Protein AF-A0AAV5TVT9-F1 (afdb_monomer_lite)

Sequence (93 aa):
MAQGSAADLVDRMEKMGQKSFMDLPDDIHIRFFEDLDFASRLKLRLNKRLDGLHLCVKNELYAILVKISTNHYEFTLCKSRYIFIATSTLPRR

Foldseek 3Di:
DDPDDVVNVVVVCVVVVNPDPVSDDLVVLLVVLLPDDPVVVVPDPDDPVSVVSSVVRDADFPDWDWDDDPQAIWIWTHNDPDIDTDGDHDDDD

Secondary structure (DSSP, 8-state):
-----HHHHHHHHHHTT--SGGGS-HHHHHHHHHHS-HHHHHT----HHHHHHHHSS----SEEEEEEETTEEEEEEESSSSEEEE--PPPP-

Organism: NCBI:txid358040

Structure (mmCIF, N/CA/C/O backbone):
data_AF-A0AAV5TVT9-F1
#
_entry.id   AF-A0AAV5TVT9-F1
#
loop_
_atom_site.group_PDB
_atom_site.id
_atom_site.type_symbol
_atom_site.label_atom_id
_atom_site.label_alt_id
_atom_site.label_comp_id
_atom_site.label_asym_id
_atom_site.label_entity_id
_atom_site.label_seq_id
_atom_site.pdbx_PDB_ins_code
_atom_site.Cartn_x
_atom_site.Cartn_y
_atom_site.Cartn_z
_atom_site.occupancy
_atom_site.B_iso_or_equiv
_atom_site.auth_seq_id
_atom_site.auth_comp_id
_atom_site.auth_asym_id
_atom_site.auth_atom_id
_atom_site.pdbx_PDB_model_num
ATOM 1 N N . MET A 1 1 ? -22.484 -13.767 3.902 1.00 34.16 1 MET A N 1
ATOM 2 C CA . MET A 1 1 ? -21.254 -12.957 4.027 1.00 34.16 1 MET A CA 1
ATOM 3 C C . MET A 1 1 ? -21.567 -11.826 4.992 1.00 34.16 1 MET A C 1
ATOM 5 O O . MET A 1 1 ? -22.370 -10.974 4.643 1.00 34.16 1 MET A O 1
ATOM 9 N N . ALA A 1 2 ? -21.084 -11.897 6.234 1.00 42.25 2 ALA A N 1
ATOM 10 C CA . ALA A 1 2 ? -21.403 -10.901 7.255 1.00 42.25 2 ALA A CA 1
ATOM 11 C C . ALA A 1 2 ? -20.585 -9.630 6.989 1.00 42.25 2 ALA A C 1
ATOM 13 O O . ALA A 1 2 ? -19.382 -9.603 7.240 1.00 42.25 2 ALA A O 1
ATOM 14 N N . GLN A 1 3 ? -21.231 -8.604 6.434 1.00 45.50 3 GLN A N 1
ATOM 15 C CA . GLN A 1 3 ? -20.703 -7.244 6.450 1.00 45.50 3 GLN A CA 1
ATOM 16 C C . GLN A 1 3 ? -20.876 -6.733 7.882 1.00 45.50 3 GLN A C 1
ATOM 18 O O . GLN A 1 3 ? -21.965 -6.310 8.256 1.00 45.50 3 GLN A O 1
ATOM 23 N N . GLY A 1 4 ? -19.839 -6.872 8.708 1.00 56.75 4 GLY A N 1
ATOM 24 C CA . GLY A 1 4 ? -19.808 -6.207 10.007 1.00 56.75 4 GLY A CA 1
ATOM 25 C C . GLY A 1 4 ? -19.780 -4.703 9.771 1.00 56.75 4 GLY A C 1
ATOM 26 O O . GLY A 1 4 ? -18.912 -4.211 9.048 1.00 56.75 4 GLY A O 1
ATOM 27 N N . SER A 1 5 ? -20.757 -3.995 10.328 1.00 74.25 5 SER A N 1
ATOM 28 C CA . SER A 1 5 ? -20.823 -2.537 10.265 1.00 74.25 5 SER A CA 1
ATOM 29 C C . SER A 1 5 ? -19.592 -1.944 10.954 1.00 74.25 5 SER A C 1
ATOM 31 O O . SER A 1 5 ? -19.062 -2.530 11.899 1.00 74.25 5 SER A O 1
ATOM 33 N N . ALA A 1 6 ? -19.158 -0.747 10.551 1.00 62.78 6 ALA A N 1
ATOM 34 C CA . ALA A 1 6 ? -18.138 -0.003 11.295 1.00 62.78 6 ALA A CA 1
ATOM 35 C C . ALA A 1 6 ? -18.509 0.132 12.789 1.00 62.78 6 ALA A C 1
ATOM 37 O O . ALA A 1 6 ? -17.627 0.129 13.642 1.00 62.78 6 ALA A O 1
ATOM 38 N N . ALA A 1 7 ? -19.809 0.155 13.108 1.00 68.69 7 ALA A N 1
ATOM 39 C CA . ALA A 1 7 ? -20.323 0.148 14.477 1.00 68.69 7 ALA A CA 1
ATOM 40 C C . ALA A 1 7 ? -19.981 -1.139 15.254 1.00 68.69 7 ALA A C 1
ATOM 42 O O . ALA A 1 7 ? -19.597 -1.062 16.418 1.00 68.69 7 ALA A O 1
ATOM 43 N N . ASP A 1 8 ? -20.043 -2.307 14.608 1.00 74.88 8 ASP A N 1
ATOM 44 C CA . ASP A 1 8 ? -19.688 -3.589 15.237 1.00 74.88 8 ASP A CA 1
ATOM 45 C C . ASP A 1 8 ? -18.186 -3.659 15.536 1.00 74.88 8 ASP A C 1
ATOM 47 O O . ASP A 1 8 ? -17.743 -4.301 16.489 1.00 74.88 8 ASP A O 1
ATOM 51 N N . LEU A 1 9 ? -17.384 -2.993 14.705 1.00 68.00 9 LEU A N 1
ATOM 52 C CA . LEU A 1 9 ? -15.940 -2.908 14.874 1.00 68.00 9 LEU A CA 1
ATOM 53 C C . LEU A 1 9 ? -15.586 -2.006 16.065 1.00 68.00 9 LEU A C 1
ATOM 55 O O . LEU A 1 9 ? -14.750 -2.389 16.880 1.00 68.00 9 LEU A O 1
ATOM 59 N N . VAL A 1 10 ? -16.284 -0.876 16.220 1.00 71.31 10 VAL A N 1
ATOM 60 C CA . VAL A 1 10 ? -16.122 0.041 17.361 1.00 71.31 10 VAL A CA 1
ATOM 61 C C . VAL A 1 10 ? -16.509 -0.629 18.686 1.00 71.31 10 VAL A C 1
ATOM 63 O O . VAL A 1 10 ? -15.720 -0.586 19.627 1.00 71.31 10 VAL A O 1
ATOM 66 N N . ASP A 1 11 ? -17.643 -1.335 18.751 1.00 75.25 11 ASP A N 1
ATOM 67 C CA . ASP A 1 11 ? -18.072 -2.054 19.969 1.00 75.25 11 ASP A CA 1
ATOM 68 C C . ASP A 1 11 ? -17.069 -3.151 20.383 1.00 75.25 11 ASP A C 1
ATOM 70 O O . ASP A 1 11 ? -16.762 -3.349 21.563 1.00 75.25 11 ASP A O 1
ATOM 74 N N . ARG A 1 12 ? -16.477 -3.847 19.404 1.00 73.69 12 ARG A N 1
ATOM 75 C CA . ARG A 1 12 ? -15.418 -4.834 19.665 1.00 73.69 12 ARG A CA 1
ATOM 76 C C . ARG A 1 12 ? -14.118 -4.187 20.143 1.00 73.69 12 ARG A C 1
ATOM 78 O O . ARG A 1 12 ? -13.459 -4.762 21.008 1.00 73.69 12 ARG A O 1
ATOM 85 N N . MET A 1 13 ? -13.747 -3.026 19.606 1.00 66.69 13 MET A N 1
ATOM 86 C CA . MET A 1 13 ? -12.558 -2.280 20.038 1.00 66.69 13 MET A CA 1
ATOM 87 C C . MET A 1 13 ? -12.687 -1.805 21.488 1.00 66.69 13 MET A C 1
ATOM 89 O O . MET A 1 13 ? -11.753 -1.988 22.273 1.00 66.69 13 MET A O 1
ATOM 93 N N . GLU A 1 14 ? -13.860 -1.292 21.874 1.00 70.81 14 GLU A N 1
ATOM 94 C CA . GLU A 1 14 ? -14.137 -0.882 23.256 1.00 70.81 14 GLU A CA 1
ATOM 95 C C . GLU A 1 14 ? -14.038 -2.059 24.234 1.00 70.81 14 GLU A C 1
ATOM 97 O O . GLU A 1 14 ? -13.377 -1.947 25.269 1.00 70.81 14 GLU A O 1
ATOM 102 N N . LYS A 1 15 ? -14.598 -3.223 23.877 1.00 73.44 15 LYS A N 1
ATOM 103 C CA . LYS A 1 15 ? -14.507 -4.450 24.693 1.00 73.44 15 LYS A CA 1
ATOM 104 C C . LYS A 1 15 ? -13.080 -4.980 24.853 1.00 73.44 15 LYS A C 1
ATOM 106 O O . LYS A 1 15 ? -12.785 -5.613 25.864 1.00 73.44 15 LYS A O 1
ATOM 111 N N . MET A 1 16 ? -12.197 -4.726 23.886 1.00 66.56 16 MET A N 1
ATOM 112 C CA . MET A 1 16 ? -10.780 -5.115 23.943 1.00 66.56 16 MET A CA 1
ATOM 113 C C . MET A 1 16 ? -9.884 -4.053 24.602 1.00 66.56 16 MET A C 1
ATOM 115 O O . MET A 1 16 ? -8.676 -4.256 24.705 1.00 66.56 16 MET A O 1
ATOM 119 N N . GLY A 1 17 ? -10.444 -2.920 25.044 1.00 65.94 17 GLY A N 1
ATOM 120 C CA . GLY A 1 17 ? -9.672 -1.807 25.604 1.00 65.94 17 GLY A CA 1
ATOM 121 C C . GLY A 1 17 ? -8.783 -1.089 24.580 1.00 65.94 17 GLY A C 1
ATOM 122 O O . GLY A 1 17 ? -7.892 -0.334 24.969 1.00 65.94 17 GLY A O 1
ATOM 123 N N . GLN A 1 18 ? -9.017 -1.312 23.284 1.00 67.94 18 GLN A N 1
ATOM 124 C CA . GLN A 1 18 ? -8.250 -0.735 22.183 1.00 67.94 18 GLN A CA 1
ATOM 125 C C . GLN A 1 18 ? -8.837 0.633 21.839 1.00 67.94 18 GLN A C 1
ATOM 127 O O . GLN A 1 18 ? -9.903 0.733 21.236 1.00 67.94 18 GLN A O 1
ATOM 132 N N . LYS A 1 19 ? -8.158 1.704 22.260 1.00 71.25 19 LYS A N 1
ATOM 133 C CA . LYS A 1 19 ? -8.655 3.086 22.112 1.00 71.25 19 LYS A CA 1
ATOM 134 C C . LYS A 1 19 ? -8.162 3.749 20.831 1.00 71.25 19 LYS A C 1
ATOM 136 O O . LYS A 1 19 ? -8.710 4.763 20.405 1.00 71.25 19 LYS A O 1
ATOM 141 N N . SER A 1 20 ? -7.115 3.192 20.233 1.00 76.31 20 SER A N 1
ATOM 142 C CA . SER A 1 20 ? -6.473 3.689 19.026 1.00 76.31 20 SER A CA 1
ATOM 143 C C . SER A 1 20 ? -6.432 2.610 17.953 1.00 76.31 20 SER A C 1
ATOM 145 O O . SER A 1 20 ? -6.287 1.425 18.245 1.00 76.31 20 SER A O 1
ATOM 147 N N . PHE A 1 21 ? -6.438 3.031 16.686 1.00 78.38 21 PHE A N 1
ATOM 148 C CA . PHE A 1 21 ? -6.092 2.162 15.558 1.00 78.38 21 PHE A CA 1
ATOM 149 C C . PHE A 1 21 ? -4.755 1.444 15.788 1.00 78.38 21 PHE A C 1
ATOM 151 O O . PHE A 1 21 ? -4.572 0.323 15.335 1.00 78.38 21 PHE A O 1
ATOM 158 N N . MET A 1 22 ? -3.825 2.057 16.525 1.00 80.62 22 MET A N 1
ATOM 159 C CA . MET A 1 22 ? -2.525 1.461 16.840 1.00 80.62 22 MET A CA 1
ATOM 160 C C . MET A 1 22 ? -2.601 0.308 17.842 1.00 80.62 22 MET A C 1
ATOM 162 O O . MET A 1 22 ? -1.684 -0.507 17.861 1.00 80.62 22 MET A O 1
ATOM 166 N N . ASP A 1 23 ? -3.668 0.220 18.631 1.00 81.81 23 ASP A N 1
ATOM 167 C CA . ASP A 1 23 ? -3.834 -0.829 19.641 1.00 81.81 23 ASP A CA 1
ATOM 168 C C . ASP A 1 23 ? -4.454 -2.096 19.045 1.00 81.81 23 ASP A C 1
ATOM 170 O O . ASP A 1 23 ? -4.499 -3.129 19.711 1.00 81.81 23 ASP A O 1
ATOM 174 N N . LEU A 1 24 ? -4.930 -2.018 17.796 1.00 83.31 24 LEU A N 1
ATOM 175 C CA . LEU A 1 24 ? -5.510 -3.150 17.091 1.00 83.31 24 LEU A CA 1
ATOM 176 C C . LEU A 1 24 ? -4.471 -4.271 16.885 1.00 83.31 24 LEU A C 1
ATOM 178 O O . LEU A 1 24 ? -3.269 -4.000 16.758 1.00 83.31 24 LEU A O 1
ATOM 182 N N . PRO A 1 25 ? -4.921 -5.532 16.813 1.00 86.19 25 PRO A N 1
ATOM 183 C CA . PRO A 1 25 ? -4.070 -6.659 16.464 1.00 86.19 25 PRO A CA 1
ATOM 184 C C . PRO A 1 25 ? -3.547 -6.561 15.023 1.00 86.19 25 PRO A C 1
ATOM 186 O O . PRO A 1 25 ? -4.237 -6.045 14.138 1.00 86.19 25 PRO A O 1
ATOM 189 N N . ASP A 1 26 ? -2.357 -7.118 14.781 1.00 87.44 26 ASP A N 1
ATOM 190 C CA . ASP A 1 26 ? -1.686 -7.101 13.472 1.00 87.44 26 ASP A CA 1
ATOM 191 C C . ASP A 1 26 ? -2.562 -7.679 12.345 1.00 87.44 26 ASP A C 1
ATOM 193 O O . ASP A 1 26 ? -2.540 -7.179 11.221 1.00 87.44 26 ASP A O 1
ATOM 197 N N . ASP A 1 27 ? -3.372 -8.704 12.622 1.00 84.69 27 ASP A N 1
ATOM 198 C CA . ASP A 1 27 ? -4.264 -9.327 11.639 1.00 84.69 27 ASP A CA 1
ATOM 199 C C . ASP A 1 27 ? -5.380 -8.385 11.164 1.00 84.69 27 ASP A C 1
ATOM 201 O O . ASP A 1 27 ? -5.774 -8.437 9.995 1.00 84.69 27 ASP A O 1
ATOM 205 N N . ILE A 1 28 ? -5.853 -7.477 12.024 1.00 85.81 28 ILE A N 1
ATOM 206 C CA . ILE A 1 28 ? -6.827 -6.451 11.630 1.00 85.81 28 ILE A CA 1
ATOM 207 C C . ILE A 1 28 ? -6.154 -5.399 10.743 1.00 85.81 28 ILE A C 1
ATOM 209 O O . ILE A 1 28 ? -6.735 -4.980 9.739 1.00 85.81 28 ILE A O 1
ATOM 213 N N . HIS A 1 29 ? -4.914 -5.010 11.058 1.00 87.44 29 HIS A N 1
ATOM 214 C CA . HIS A 1 29 ? -4.134 -4.109 10.201 1.00 87.44 29 HIS A CA 1
ATOM 215 C C . HIS A 1 29 ? -3.881 -4.704 8.822 1.00 87.44 29 HIS A C 1
ATOM 217 O O . HIS A 1 29 ? -4.039 -4.007 7.822 1.00 87.44 29 HIS A O 1
ATOM 223 N N . ILE A 1 30 ? -3.527 -5.988 8.757 1.00 86.25 30 ILE A N 1
ATOM 224 C CA . ILE A 1 30 ? -3.294 -6.690 7.492 1.00 86.25 30 ILE A CA 1
ATOM 225 C C . ILE A 1 30 ? -4.560 -6.679 6.632 1.00 86.25 30 ILE A C 1
ATOM 227 O O . ILE A 1 30 ? -4.477 -6.289 5.471 1.00 86.25 30 ILE A O 1
ATOM 231 N N . ARG A 1 31 ? -5.731 -6.999 7.198 1.00 85.19 31 ARG A N 1
ATOM 232 C CA . ARG A 1 31 ? -7.008 -6.942 6.458 1.00 85.19 31 ARG A CA 1
ATOM 233 C C . ARG A 1 31 ? -7.316 -5.542 5.934 1.00 85.19 31 ARG A C 1
ATOM 235 O O . ARG A 1 31 ? -7.690 -5.381 4.779 1.00 85.19 31 ARG A O 1
ATOM 242 N N . PHE A 1 32 ? -7.081 -4.515 6.749 1.00 86.75 32 PHE A N 1
ATOM 243 C CA . PHE A 1 32 ? -7.235 -3.127 6.311 1.00 86.75 32 PHE A CA 1
ATOM 244 C C . PHE A 1 32 ? -6.311 -2.787 5.127 1.00 86.75 32 PHE A C 1
ATOM 246 O O . PHE A 1 32 ? -6.710 -2.101 4.187 1.00 86.75 32 PHE A O 1
ATOM 253 N N . PHE A 1 33 ? -5.073 -3.283 5.145 1.00 85.56 33 PHE A N 1
ATOM 254 C CA . PHE A 1 33 ? -4.129 -3.104 4.045 1.00 85.56 33 PHE A CA 1
ATOM 255 C C . PHE A 1 33 ? -4.475 -3.929 2.796 1.00 85.56 33 PHE A C 1
ATOM 257 O O . PHE A 1 33 ? -4.158 -3.485 1.692 1.00 85.56 33 PHE A O 1
ATOM 264 N N . GLU A 1 34 ? -5.105 -5.095 2.944 1.00 83.94 34 GLU A N 1
ATOM 265 C CA . GLU A 1 34 ? -5.614 -5.912 1.830 1.00 83.94 34 GLU A CA 1
ATOM 266 C C . GLU A 1 34 ? -6.724 -5.190 1.059 1.00 83.94 34 GLU A C 1
ATOM 268 O O . GLU A 1 34 ? -6.722 -5.205 -0.175 1.00 83.94 34 GLU A O 1
ATOM 273 N N . ASP A 1 35 ? -7.606 -4.488 1.772 1.00 83.19 35 ASP A N 1
ATOM 274 C CA . ASP A 1 35 ? -8.694 -3.707 1.173 1.00 83.19 35 ASP A CA 1
ATOM 275 C C . ASP A 1 35 ? -8.198 -2.436 0.456 1.00 83.19 35 ASP A C 1
ATOM 277 O O . ASP A 1 35 ? -8.863 -1.907 -0.440 1.00 83.19 35 ASP A O 1
ATOM 281 N N . LEU A 1 36 ? -7.004 -1.947 0.804 1.00 80.44 36 LEU A N 1
ATOM 282 C CA . LEU A 1 36 ? -6.396 -0.773 0.183 1.00 80.44 36 LEU A CA 1
ATOM 283 C C . LEU A 1 36 ? -5.618 -1.116 -1.093 1.00 80.44 36 LEU A C 1
ATOM 285 O O . LEU A 1 36 ? -4.806 -2.049 -1.170 1.00 80.44 36 LEU A O 1
ATOM 289 N N . ASP A 1 37 ? -5.778 -0.271 -2.111 1.00 75.19 37 ASP A N 1
ATOM 290 C CA . ASP A 1 37 ? -4.925 -0.335 -3.286 1.00 75.19 37 ASP A CA 1
ATOM 291 C C . ASP A 1 37 ? -3.475 0.039 -2.955 1.00 75.19 37 ASP A C 1
ATOM 293 O O . ASP A 1 37 ? -3.178 0.790 -2.025 1.00 75.19 37 ASP A O 1
ATOM 297 N N . PHE A 1 38 ? -2.555 -0.525 -3.736 1.00 73.69 38 PHE A N 1
ATOM 298 C CA . PHE A 1 38 ? -1.126 -0.381 -3.500 1.00 73.69 38 PHE A CA 1
ATOM 299 C C . PHE A 1 38 ? -0.681 1.089 -3.512 1.00 73.69 38 PHE A C 1
ATOM 301 O O . PHE A 1 38 ? 0.129 1.492 -2.681 1.00 73.69 38 PHE A O 1
ATOM 308 N N . ALA A 1 39 ? -1.247 1.914 -4.401 1.00 74.69 39 ALA A N 1
ATOM 309 C CA . ALA A 1 39 ? -0.901 3.329 -4.474 1.00 74.69 39 ALA A CA 1
ATOM 310 C C . ALA A 1 39 ? -1.379 4.094 -3.232 1.00 74.69 39 ALA A C 1
ATOM 312 O O . ALA A 1 39 ? -0.634 4.921 -2.704 1.00 74.69 39 ALA A O 1
ATOM 313 N N . SER A 1 40 ? -2.583 3.806 -2.733 1.00 80.12 40 SER A N 1
ATOM 314 C CA . SER A 1 40 ? -3.058 4.370 -1.464 1.00 80.12 40 SER A CA 1
ATOM 315 C C . SER A 1 40 ? -2.209 3.918 -0.279 1.00 80.12 40 SER A C 1
ATOM 317 O O . SER A 1 40 ? -1.868 4.753 0.555 1.00 80.12 40 SER A O 1
ATOM 319 N N . ARG A 1 41 ? -1.783 2.648 -0.235 1.00 80.75 41 ARG A N 1
ATOM 320 C CA . ARG A 1 41 ? -0.871 2.146 0.810 1.00 80.75 41 ARG A CA 1
ATOM 321 C C . ARG A 1 41 ? 0.464 2.873 0.834 1.00 80.75 41 ARG A C 1
ATOM 323 O O . ARG A 1 41 ? 0.886 3.310 1.898 1.00 80.75 41 ARG A O 1
ATOM 330 N N . LEU A 1 42 ? 1.085 3.077 -0.328 1.00 77.12 42 LEU A N 1
ATOM 331 C CA . LEU A 1 42 ? 2.355 3.805 -0.429 1.00 77.12 42 LEU A CA 1
ATOM 332 C C . LEU A 1 42 ? 2.264 5.271 0.026 1.00 77.12 42 LEU A C 1
ATOM 334 O O . LEU A 1 42 ? 3.282 5.871 0.362 1.00 77.12 42 LEU A O 1
ATOM 338 N N . LYS A 1 43 ? 1.063 5.861 0.033 1.00 79.62 43 LYS A N 1
ATOM 339 C CA . LYS A 1 43 ? 0.828 7.228 0.524 1.00 79.62 43 LYS A CA 1
ATOM 340 C C . LYS A 1 43 ? 0.612 7.294 2.037 1.00 79.62 43 LYS A C 1
ATOM 342 O O . LYS A 1 43 ? 0.596 8.395 2.590 1.00 79.62 43 LYS A O 1
ATOM 347 N N . LEU A 1 44 ? 0.416 6.160 2.712 1.00 80.44 44 LEU A N 1
ATOM 348 C CA . LEU A 1 44 ? 0.191 6.145 4.152 1.00 80.44 44 LEU A CA 1
ATOM 349 C C . LEU A 1 44 ? 1.478 6.494 4.898 1.00 80.44 44 LEU A C 1
ATOM 351 O O . LEU A 1 44 ? 2.539 5.917 4.673 1.00 80.44 44 LEU A O 1
ATOM 355 N N . ARG A 1 45 ? 1.368 7.413 5.859 1.00 79.81 45 ARG A N 1
ATOM 356 C CA . ARG A 1 45 ? 2.449 7.692 6.804 1.00 79.81 45 ARG A CA 1
ATOM 357 C C . ARG A 1 45 ? 2.357 6.708 7.966 1.00 79.81 45 ARG A C 1
ATOM 359 O O . ARG A 1 45 ? 1.651 6.956 8.942 1.00 79.81 45 ARG A O 1
ATOM 366 N N . LEU A 1 46 ? 3.050 5.583 7.834 1.00 83.50 46 LEU A N 1
ATOM 367 C CA . LEU A 1 46 ? 3.024 4.487 8.800 1.00 83.50 46 LEU A CA 1
ATOM 368 C C . LEU A 1 46 ? 4.158 4.600 9.830 1.00 83.50 46 LEU A C 1
ATOM 370 O O . LEU A 1 46 ? 5.204 5.200 9.581 1.00 83.50 46 LEU A O 1
ATOM 374 N N . ASN A 1 47 ? 3.943 4.029 11.019 1.00 85.12 47 ASN A N 1
ATOM 375 C CA . ASN A 1 47 ? 5.026 3.794 11.977 1.00 85.12 47 ASN A CA 1
ATOM 376 C C . ASN A 1 47 ? 5.826 2.545 11.563 1.00 85.12 47 ASN A C 1
ATOM 378 O O . ASN A 1 47 ? 5.354 1.754 10.754 1.00 85.12 47 ASN A O 1
ATOM 382 N N . LYS A 1 48 ? 7.010 2.322 12.151 1.00 85.56 48 LYS A N 1
ATOM 383 C CA . LYS A 1 48 ? 7.888 1.194 11.772 1.00 85.56 48 LYS A CA 1
ATOM 384 C C . LYS A 1 48 ? 7.201 -0.179 11.814 1.00 85.56 48 LYS A C 1
ATOM 386 O O . LYS A 1 48 ? 7.519 -1.032 10.998 1.00 85.56 48 LYS A O 1
ATOM 391 N N . ARG A 1 49 ? 6.274 -0.399 12.757 1.00 87.44 49 ARG A N 1
ATOM 392 C CA . ARG A 1 49 ? 5.542 -1.671 12.872 1.00 87.44 49 ARG A CA 1
ATOM 393 C C . ARG A 1 49 ? 4.589 -1.858 11.692 1.00 87.44 49 ARG A C 1
ATOM 395 O O . ARG A 1 49 ? 4.666 -2.861 10.994 1.00 87.44 49 ARG A O 1
ATOM 402 N N . LEU A 1 50 ? 3.718 -0.878 11.457 1.00 85.31 50 LEU A N 1
ATOM 403 C CA . LEU A 1 50 ? 2.746 -0.914 10.366 1.00 85.31 50 LEU A CA 1
ATOM 404 C C . LEU A 1 50 ? 3.423 -0.884 8.992 1.00 85.31 50 LEU A C 1
ATOM 406 O O . LEU A 1 50 ? 2.914 -1.504 8.064 1.00 85.31 50 LEU A O 1
ATOM 410 N N . ASP A 1 51 ? 4.577 -0.220 8.886 1.00 85.00 51 ASP A N 1
ATOM 411 C CA . ASP A 1 51 ? 5.414 -0.204 7.685 1.00 85.00 51 ASP A CA 1
ATOM 412 C C . ASP A 1 51 ? 5.975 -1.600 7.346 1.00 85.00 51 ASP A C 1
ATOM 414 O O . ASP A 1 51 ? 6.094 -1.967 6.184 1.00 85.00 51 ASP A O 1
ATOM 418 N N . GLY A 1 52 ? 6.235 -2.442 8.349 1.00 84.19 52 GLY A N 1
ATOM 419 C CA . GLY A 1 52 ? 6.527 -3.858 8.110 1.00 84.19 52 GLY A CA 1
ATOM 420 C C . GLY A 1 52 ? 5.291 -4.637 7.651 1.00 84.19 52 GLY A C 1
ATOM 421 O O . GLY A 1 52 ? 5.354 -5.412 6.700 1.00 84.19 52 GLY A O 1
ATOM 422 N N . LEU A 1 53 ? 4.147 -4.404 8.300 1.00 84.81 53 LEU A N 1
ATOM 423 C CA . LEU A 1 53 ? 2.923 -5.175 8.062 1.00 84.81 53 LEU A CA 1
ATOM 424 C C . LEU A 1 53 ? 2.326 -4.955 6.666 1.00 84.81 53 LEU A C 1
ATOM 426 O O . LEU A 1 53 ? 1.953 -5.930 6.013 1.00 84.81 53 LEU A O 1
ATOM 430 N N . HIS A 1 54 ? 2.253 -3.714 6.168 1.00 80.56 54 HIS A N 1
ATOM 431 C CA . HIS A 1 54 ? 1.671 -3.464 4.835 1.00 80.56 54 HIS A CA 1
ATOM 432 C C . HIS A 1 54 ? 2.505 -4.057 3.690 1.00 80.56 54 HIS A C 1
ATOM 434 O O . HIS A 1 54 ? 1.944 -4.347 2.630 1.00 80.56 54 HIS A O 1
ATOM 440 N N . LEU A 1 55 ? 3.808 -4.287 3.909 1.00 78.38 55 LEU A N 1
ATOM 441 C CA . LEU A 1 55 ? 4.704 -4.958 2.959 1.00 78.38 55 LEU A CA 1
ATOM 442 C C . LEU A 1 55 ? 4.491 -6.478 2.910 1.00 78.38 55 LEU A C 1
ATOM 444 O O . LEU A 1 55 ? 4.782 -7.099 1.890 1.00 78.38 55 LEU A O 1
ATOM 448 N N . CYS A 1 56 ? 3.967 -7.088 3.977 1.00 80.50 56 CYS A N 1
ATOM 449 C CA . CYS A 1 56 ? 3.632 -8.516 4.002 1.00 80.50 56 CYS A CA 1
ATOM 450 C C . CYS A 1 56 ? 2.354 -8.847 3.216 1.00 80.50 56 CYS A C 1
ATOM 452 O O . CYS A 1 56 ? 2.080 -10.014 2.929 1.00 80.50 56 CYS A O 1
ATOM 454 N N . VAL A 1 57 ? 1.570 -7.830 2.861 1.00 82.25 57 VAL A N 1
ATOM 455 C CA . VAL A 1 57 ? 0.313 -7.986 2.132 1.00 82.25 57 VAL A CA 1
ATOM 456 C C . VAL A 1 57 ? 0.613 -8.239 0.659 1.00 82.25 57 VAL A C 1
ATOM 458 O O . VAL A 1 57 ? 1.222 -7.409 -0.025 1.00 82.25 57 VAL A O 1
ATOM 461 N N . LYS A 1 58 ? 0.150 -9.385 0.153 1.00 76.50 58 LYS A N 1
ATOM 462 C CA . LYS A 1 58 ? 0.334 -9.775 -1.249 1.00 76.50 58 LYS A CA 1
ATOM 463 C C . LYS A 1 58 ? -0.346 -8.772 -2.180 1.00 76.50 58 LYS A C 1
ATOM 465 O O . LYS A 1 58 ? -1.442 -8.286 -1.916 1.00 76.50 58 LYS A O 1
ATOM 470 N N . ASN A 1 59 ? 0.321 -8.467 -3.287 1.00 71.25 59 ASN A N 1
ATOM 471 C CA . ASN A 1 59 ? -0.190 -7.587 -4.326 1.00 71.25 59 ASN A CA 1
ATOM 472 C C . ASN A 1 59 ? -0.171 -8.323 -5.659 1.00 71.25 59 ASN A C 1
ATOM 474 O O . ASN A 1 59 ? 0.886 -8.768 -6.099 1.00 71.25 59 ASN A O 1
ATOM 478 N N . GLU A 1 60 ? -1.327 -8.413 -6.309 1.00 69.62 60 GLU A N 1
ATOM 479 C CA . GLU A 1 60 ? -1.414 -8.868 -7.692 1.00 69.62 60 GLU A CA 1
ATOM 480 C C . GLU A 1 60 ? -1.286 -7.660 -8.620 1.00 69.62 60 GLU A C 1
ATOM 482 O O . GLU A 1 60 ? -2.067 -6.706 -8.554 1.00 69.62 60 GLU A O 1
ATOM 487 N N . LEU A 1 61 ? -0.252 -7.683 -9.458 1.00 70.38 61 LEU A N 1
ATOM 488 C CA . LEU A 1 61 ? 0.027 -6.649 -10.445 1.00 70.38 61 LEU A CA 1
ATOM 489 C C . LEU A 1 61 ? -0.243 -7.211 -11.837 1.00 70.38 61 LEU A C 1
ATOM 491 O O . LEU A 1 61 ? 0.181 -8.320 -12.153 1.00 70.38 61 L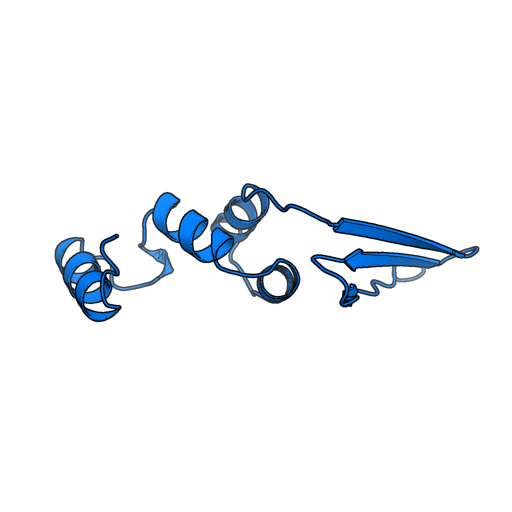EU A O 1
ATOM 495 N N . TYR A 1 62 ? -0.913 -6.428 -12.679 1.00 72.25 62 TYR A N 1
ATOM 496 C CA . TYR A 1 62 ? -1.157 -6.797 -14.071 1.00 72.25 62 TYR A CA 1
ATOM 497 C C . TYR A 1 62 ? 0.095 -6.589 -14.927 1.00 72.25 62 TYR A C 1
ATOM 499 O O . TYR A 1 62 ? 0.444 -7.428 -15.752 1.00 72.25 62 TYR A O 1
ATOM 507 N N . ALA A 1 63 ? 0.775 -5.457 -14.734 1.00 74.88 63 ALA A N 1
ATOM 508 C CA . ALA A 1 63 ? 2.002 -5.141 -15.448 1.00 74.88 63 ALA A CA 1
ATOM 509 C C . ALA A 1 63 ? 2.913 -4.244 -14.608 1.00 74.88 63 ALA A C 1
ATOM 511 O O . ALA A 1 63 ? 2.447 -3.399 -13.837 1.00 74.88 63 ALA A O 1
ATOM 512 N N . ILE A 1 64 ? 4.217 -4.413 -14.816 1.00 77.62 64 ILE A N 1
ATOM 513 C CA . ILE A 1 64 ? 5.260 -3.520 -14.320 1.00 77.62 64 ILE A CA 1
ATOM 514 C C . ILE A 1 64 ? 5.938 -2.925 -15.547 1.00 77.62 64 ILE A C 1
ATOM 516 O O . ILE A 1 64 ? 6.497 -3.647 -16.372 1.00 77.62 64 ILE A O 1
ATOM 520 N N . LEU A 1 65 ? 5.860 -1.608 -15.677 1.00 77.69 65 LEU A N 1
ATOM 521 C CA . LEU A 1 65 ? 6.521 -0.855 -16.734 1.00 77.69 65 LEU A CA 1
ATOM 522 C C . LEU A 1 65 ? 7.776 -0.221 -16.144 1.00 77.69 65 LEU A C 1
ATOM 524 O O . LEU A 1 65 ? 7.702 0.509 -15.155 1.00 77.69 65 LEU A O 1
ATOM 528 N N . VAL A 1 66 ? 8.923 -0.512 -16.752 1.00 79.56 66 VAL A N 1
ATOM 529 C CA . VAL A 1 66 ? 10.221 0.014 -16.326 1.00 79.56 66 VAL A CA 1
ATOM 530 C C . VAL A 1 66 ? 10.796 0.840 -17.460 1.00 79.56 66 VAL A C 1
ATOM 532 O O . VAL A 1 66 ? 11.039 0.325 -18.552 1.00 79.56 66 VAL A O 1
ATOM 535 N N . LYS A 1 67 ? 11.021 2.126 -17.202 1.00 82.81 67 LYS A N 1
ATOM 536 C CA . LYS A 1 67 ? 11.687 3.022 -18.144 1.00 82.81 67 LYS A CA 1
ATOM 537 C C . LYS A 1 67 ? 13.088 3.315 -17.631 1.00 82.81 67 LYS A C 1
ATOM 539 O O . LYS A 1 67 ? 13.254 3.917 -16.572 1.00 82.81 67 LYS A O 1
ATOM 544 N N . ILE A 1 68 ? 14.081 2.864 -18.391 1.00 80.19 68 ILE A N 1
ATOM 545 C CA . ILE A 1 68 ? 15.498 3.024 -18.071 1.00 80.19 68 ILE A CA 1
ATOM 546 C C . ILE A 1 68 ? 16.088 4.083 -18.998 1.00 80.19 68 ILE A C 1
ATOM 548 O O . ILE A 1 68 ? 16.133 3.901 -20.213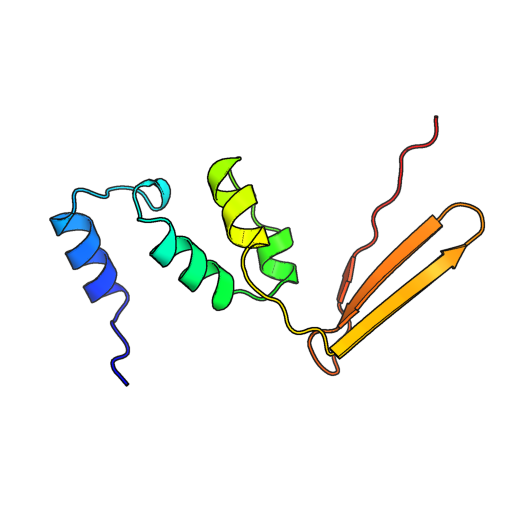 1.00 80.19 68 ILE A O 1
ATOM 552 N N . SE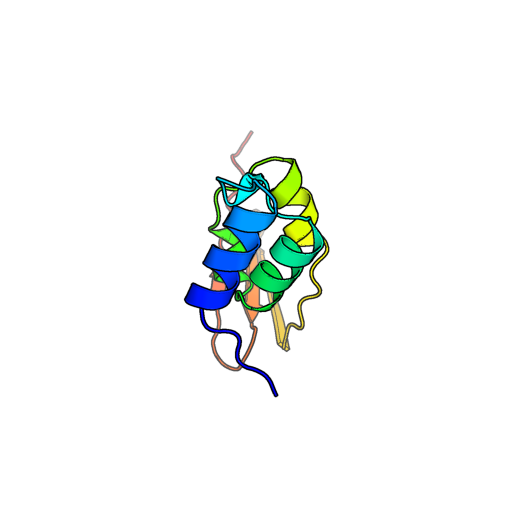R A 1 69 ? 16.555 5.177 -18.408 1.00 81.38 69 SER A N 1
ATOM 553 C CA . SER A 1 69 ? 17.371 6.201 -19.059 1.00 81.38 69 SER A CA 1
ATOM 554 C C . SER A 1 69 ? 18.754 6.227 -18.412 1.00 81.38 69 SER A C 1
ATOM 556 O O . SER A 1 69 ? 18.936 5.729 -17.304 1.00 81.38 69 SER A O 1
ATOM 558 N N . THR A 1 70 ? 19.725 6.869 -19.064 1.00 78.12 70 THR A N 1
ATOM 559 C CA . THR A 1 70 ? 21.143 6.897 -18.654 1.00 78.12 70 THR A CA 1
ATOM 560 C C . THR A 1 70 ? 21.403 7.273 -17.190 1.00 78.12 70 THR A C 1
ATOM 562 O O . THR A 1 70 ? 22.447 6.899 -16.678 1.00 78.12 70 THR A O 1
ATOM 565 N N . ASN A 1 71 ? 20.478 7.964 -16.505 1.00 78.12 71 ASN A N 1
ATOM 566 C CA . ASN A 1 71 ? 20.563 8.278 -15.069 1.00 78.12 71 ASN A CA 1
ATOM 567 C C . ASN A 1 71 ? 19.200 8.309 -14.345 1.00 78.12 71 ASN A C 1
ATOM 56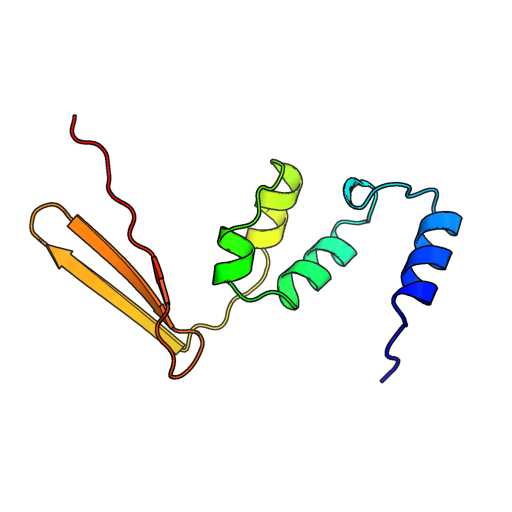9 O O . ASN A 1 71 ? 19.079 8.915 -13.280 1.00 78.12 71 ASN A O 1
ATOM 573 N N . HIS A 1 72 ? 18.147 7.732 -14.926 1.00 68.12 72 HIS A N 1
ATOM 574 C CA . HIS A 1 72 ? 16.811 7.773 -14.328 1.00 68.12 72 HIS A CA 1
ATOM 575 C C . HIS A 1 72 ? 16.082 6.457 -14.567 1.00 68.12 72 HIS A C 1
ATOM 577 O O . HIS A 1 72 ? 16.047 5.968 -15.696 1.00 68.12 72 HIS A O 1
ATOM 583 N N . TYR A 1 73 ? 15.503 5.917 -13.500 1.00 73.00 73 TYR A N 1
ATOM 584 C CA . TYR A 1 73 ? 14.687 4.714 -13.532 1.00 73.00 73 TYR A CA 1
ATOM 585 C C . TYR A 1 73 ? 13.297 5.101 -13.056 1.00 73.00 73 TYR A C 1
ATOM 587 O O . TYR A 1 73 ? 13.139 5.609 -11.947 1.00 73.00 73 TYR A O 1
ATOM 595 N N . GLU A 1 74 ? 12.304 4.872 -13.900 1.00 75.06 74 GLU A N 1
ATOM 596 C CA . GLU A 1 74 ? 10.908 5.118 -13.571 1.00 75.06 74 GLU A CA 1
ATOM 597 C C . GLU A 1 74 ? 10.172 3.779 -13.553 1.00 75.06 74 GLU A C 1
ATOM 599 O O . GLU A 1 74 ? 10.227 3.014 -14.522 1.00 75.06 74 GLU A O 1
ATOM 604 N N . PHE A 1 75 ? 9.505 3.499 -12.433 1.00 70.94 75 PHE A N 1
ATOM 605 C CA . PHE A 1 75 ? 8.712 2.294 -12.235 1.00 70.94 75 PHE A CA 1
ATOM 606 C C . PHE A 1 75 ? 7.239 2.672 -12.213 1.00 70.94 75 PHE A C 1
ATOM 608 O O . PHE A 1 75 ? 6.798 3.519 -11.440 1.00 70.94 75 PHE A O 1
ATOM 615 N N . THR A 1 76 ? 6.465 2.027 -13.070 1.00 72.44 76 THR A N 1
ATOM 616 C CA . THR A 1 76 ? 5.028 2.245 -13.176 1.00 72.44 76 THR A CA 1
ATOM 617 C C . THR A 1 76 ? 4.320 0.925 -12.915 1.00 72.44 76 THR A C 1
ATOM 619 O O . THR A 1 76 ? 4.613 -0.089 -13.552 1.00 72.44 76 THR A O 1
ATOM 622 N N . LEU A 1 77 ? 3.412 0.935 -11.940 1.00 69.88 77 LEU A N 1
ATOM 623 C CA . LEU A 1 77 ? 2.727 -0.257 -11.447 1.00 69.88 77 LEU A CA 1
ATOM 624 C C . LEU A 1 77 ? 1.265 -0.209 -11.889 1.00 69.88 77 LEU A C 1
ATOM 626 O O . LEU A 1 77 ? 0.532 0.725 -11.561 1.00 69.88 77 LEU A O 1
ATOM 630 N N . CYS A 1 78 ? 0.832 -1.224 -12.631 1.00 64.88 78 CYS A N 1
ATOM 631 C CA . CYS A 1 78 ? -0.518 -1.293 -13.180 1.00 64.88 78 CYS A CA 1
ATOM 632 C C . CYS A 1 78 ? -1.313 -2.386 -12.457 1.00 64.88 78 CYS A C 1
ATOM 634 O O . CYS A 1 78 ? -1.002 -3.570 -12.585 1.00 64.88 78 CYS A O 1
ATOM 636 N N . LYS A 1 79 ? -2.353 -1.996 -11.707 1.00 60.50 79 LYS A N 1
ATOM 637 C CA . LYS A 1 79 ? -3.252 -2.927 -10.986 1.00 60.50 79 LYS A CA 1
ATOM 638 C C . LYS A 1 79 ? -4.430 -3.410 -11.857 1.00 60.50 79 LYS A C 1
ATOM 640 O O . LYS A 1 79 ? -5.035 -4.434 -11.581 1.00 60.50 79 LYS A O 1
ATOM 645 N N . SER A 1 80 ? -4.758 -2.671 -12.914 1.00 56.81 80 SER A N 1
ATOM 646 C CA . SER A 1 80 ? -5.775 -2.972 -13.937 1.00 56.81 80 SER A CA 1
ATOM 647 C C . SER A 1 80 ? -5.429 -2.139 -15.186 1.00 56.81 80 SER A C 1
ATOM 649 O O . SER A 1 80 ? -4.363 -1.527 -15.204 1.00 56.81 80 SER A O 1
ATOM 651 N N . ARG A 1 81 ? -6.278 -2.047 -16.222 1.00 47.94 81 ARG A N 1
ATOM 652 C CA . ARG A 1 81 ? -6.038 -1.240 -17.454 1.00 47.94 81 ARG A CA 1
ATOM 653 C C . ARG A 1 81 ? -5.714 0.256 -17.220 1.00 47.94 81 ARG A C 1
ATOM 655 O O . ARG A 1 81 ? -5.466 0.974 -18.182 1.00 47.94 81 ARG A O 1
ATOM 662 N N . TYR A 1 82 ? -5.705 0.720 -15.972 1.00 44.00 82 TYR A N 1
ATOM 663 C CA . TYR A 1 82 ? -5.330 2.065 -15.557 1.00 44.00 82 TYR A CA 1
ATOM 664 C C . TYR A 1 82 ? -3.922 2.079 -14.941 1.00 44.00 82 TYR A C 1
ATOM 666 O O . TYR A 1 82 ? -3.590 1.277 -14.065 1.00 44.00 82 TYR A O 1
ATOM 674 N N . ILE A 1 83 ? -3.099 2.999 -15.441 1.00 45.16 83 ILE A N 1
ATOM 675 C CA . ILE A 1 83 ? -1.666 3.130 -15.166 1.00 45.16 83 ILE A CA 1
ATOM 676 C C . ILE A 1 83 ? -1.463 4.105 -13.995 1.00 45.16 83 ILE A C 1
ATOM 678 O O . ILE A 1 83 ? -1.924 5.243 -14.072 1.00 45.16 83 ILE A O 1
ATOM 682 N N . PHE A 1 84 ? -0.748 3.694 -12.941 1.00 44.28 84 PHE A N 1
ATOM 683 C CA . PHE A 1 84 ? -0.300 4.591 -11.866 1.00 44.28 84 PHE A CA 1
ATOM 684 C C . PHE A 1 84 ? 1.211 4.820 -11.979 1.00 44.28 84 PHE A C 1
ATOM 686 O O . PHE A 1 84 ? 2.004 3.893 -11.805 1.00 44.28 84 PHE A O 1
ATOM 693 N N . ILE A 1 85 ? 1.604 6.060 -12.274 1.00 47.09 85 ILE A N 1
ATOM 694 C CA . ILE A 1 85 ? 3.006 6.471 -12.403 1.00 47.09 85 ILE A CA 1
ATOM 695 C C . ILE A 1 85 ? 3.520 6.912 -11.029 1.00 47.09 85 ILE A C 1
ATOM 697 O O . ILE A 1 85 ? 2.986 7.854 -10.440 1.00 47.09 85 ILE A O 1
ATOM 701 N N . ALA A 1 86 ? 4.558 6.245 -10.523 1.00 46.19 86 ALA A N 1
ATOM 702 C CA .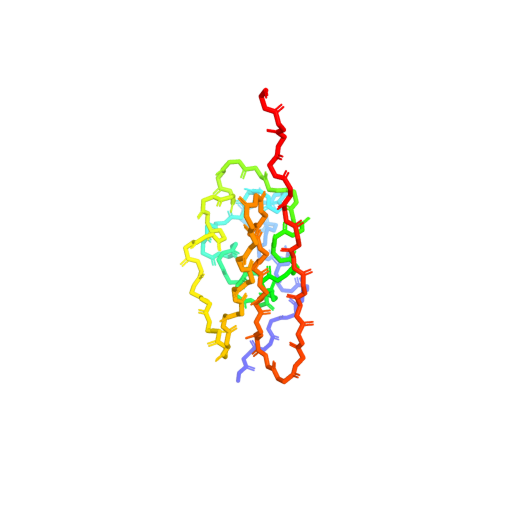 ALA 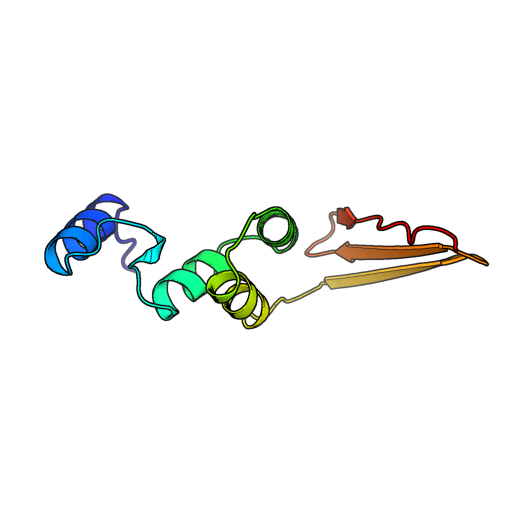A 1 86 ? 5.280 6.654 -9.324 1.00 46.19 86 ALA A CA 1
ATOM 703 C C . ALA A 1 86 ? 6.745 6.928 -9.694 1.00 46.19 86 ALA A C 1
ATOM 705 O O . ALA A 1 86 ? 7.557 6.020 -9.840 1.00 46.19 86 ALA A O 1
ATOM 706 N N . THR A 1 87 ? 7.090 8.202 -9.861 1.00 44.97 87 THR A N 1
ATOM 707 C CA . THR A 1 87 ? 8.462 8.640 -10.139 1.00 44.97 87 THR A CA 1
ATOM 708 C C . THR A 1 87 ? 9.213 8.855 -8.830 1.00 44.97 87 THR A C 1
ATOM 710 O O . THR A 1 87 ? 8.794 9.681 -8.017 1.00 44.97 87 THR A O 1
ATOM 713 N N . SER A 1 88 ? 10.346 8.180 -8.634 1.00 42.91 88 SER A N 1
ATOM 714 C CA . SER A 1 88 ? 11.321 8.553 -7.606 1.00 42.91 88 SER A CA 1
ATOM 715 C C . SER A 1 88 ? 12.622 9.002 -8.272 1.00 42.91 88 SER A C 1
ATOM 717 O O . SER A 1 88 ? 13.161 8.356 -9.168 1.00 42.91 88 SER A O 1
ATOM 719 N N . THR A 1 89 ? 13.116 10.171 -7.874 1.00 43.66 89 THR A N 1
ATOM 720 C CA . THR A 1 89 ? 14.399 10.719 -8.326 1.00 43.66 89 THR A CA 1
ATOM 721 C C . THR A 1 89 ? 15.439 10.512 -7.234 1.00 43.66 89 THR A C 1
ATOM 723 O O . THR A 1 89 ? 15.271 11.013 -6.123 1.00 43.66 89 THR A O 1
ATOM 726 N N . LEU A 1 90 ? 16.523 9.799 -7.543 1.00 43.16 90 LEU A N 1
ATOM 727 C CA . LEU A 1 90 ? 17.701 9.726 -6.676 1.00 43.16 90 LEU A CA 1
ATOM 728 C C . LEU A 1 90 ? 18.410 11.096 -6.631 1.00 43.16 90 LEU A C 1
ATOM 730 O O . LEU A 1 90 ? 18.629 11.689 -7.692 1.00 43.16 90 LEU A O 1
ATOM 734 N N . PRO A 1 91 ? 18.797 11.607 -5.447 1.00 42.69 91 PRO A N 1
ATOM 735 C CA . PRO A 1 91 ? 19.609 12.814 -5.354 1.00 42.69 91 PRO A CA 1
ATOM 736 C C . PRO A 1 91 ? 21.026 12.539 -5.880 1.00 42.69 91 PRO A C 1
ATOM 738 O O . PRO A 1 91 ? 21.638 11.522 -5.549 1.00 42.69 91 PRO A O 1
ATOM 741 N N . ARG A 1 92 ? 21.537 13.448 -6.721 1.00 43.22 92 ARG A N 1
ATOM 742 C CA . ARG A 1 92 ? 22.914 13.404 -7.239 1.00 43.22 92 ARG A CA 1
ATOM 743 C C . ARG A 1 92 ? 23.907 13.613 -6.085 1.00 43.22 92 ARG A C 1
ATOM 745 O O . ARG A 1 92 ? 23.728 14.546 -5.305 1.00 43.22 92 ARG A O 1
ATOM 752 N N . ARG A 1 93 ? 24.912 12.734 -5.992 1.00 47.00 93 ARG A N 1
ATOM 753 C CA . ARG A 1 93 ? 26.134 12.936 -5.195 1.00 47.00 93 ARG A CA 1
ATOM 754 C C . ARG A 1 93 ? 27.070 13.908 -5.896 1.00 47.00 93 ARG A C 1
ATOM 756 O O . ARG A 1 93 ? 27.085 13.878 -7.148 1.00 47.00 93 ARG A O 1
#

Radius of gyration: 17.75 Å; chains: 1; bounding box: 48×26×45 Å

pLDDT: mean 71.2, std 14.15, range [34.16, 87.44]